Protein AF-A0A7W6ESU2-F1 (afdb_monomer_lite)

Structure (mmCIF, N/CA/C/O backbone):
data_AF-A0A7W6ESU2-F1
#
_entry.id   AF-A0A7W6ESU2-F1
#
loop_
_atom_site.group_PDB
_atom_site.id
_atom_site.type_symbol
_atom_site.label_atom_id
_atom_site.label_alt_id
_atom_site.label_comp_id
_atom_site.label_asym_id
_atom_site.label_entity_id
_atom_site.label_seq_id
_atom_site.pdbx_PDB_ins_code
_atom_site.Cartn_x
_atom_site.Cartn_y
_atom_site.Cartn_z
_atom_site.occupancy
_atom_site.B_iso_or_equiv
_atom_site.auth_seq_id
_atom_site.auth_comp_id
_atom_site.auth_asym_id
_atom_site.auth_atom_id
_atom_site.pdbx_PDB_model_num
ATOM 1 N N . MET A 1 1 ? 25.128 -16.436 -16.021 1.00 44.59 1 MET A N 1
ATOM 2 C CA . MET A 1 1 ? 25.090 -15.682 -14.743 1.00 44.59 1 MET A CA 1
ATOM 3 C C . MET A 1 1 ? 24.464 -14.317 -14.998 1.00 44.59 1 MET A C 1
ATOM 5 O O . MET A 1 1 ? 25.113 -13.465 -15.589 1.00 44.59 1 MET A O 1
ATOM 9 N N . ASN A 1 2 ? 23.212 -14.117 -14.582 1.00 53.03 2 ASN A N 1
ATOM 10 C CA . ASN A 1 2 ? 22.453 -12.879 -14.806 1.00 53.03 2 ASN A CA 1
ATOM 11 C C . ASN A 1 2 ? 22.741 -11.875 -13.682 1.00 53.03 2 ASN A C 1
ATOM 13 O O . ASN A 1 2 ? 21.964 -11.742 -12.742 1.00 53.03 2 ASN A O 1
ATOM 17 N N . LYS A 1 3 ? 23.905 -11.221 -13.729 1.00 58.47 3 LYS A N 1
ATOM 18 C CA . LYS A 1 3 ? 24.282 -10.199 -12.742 1.00 58.47 3 LYS A CA 1
ATOM 19 C C . LYS A 1 3 ? 23.909 -8.814 -13.282 1.00 58.47 3 LYS A C 1
ATOM 21 O O . LYS A 1 3 ? 24.360 -8.435 -14.363 1.00 58.47 3 LYS A O 1
ATOM 26 N N .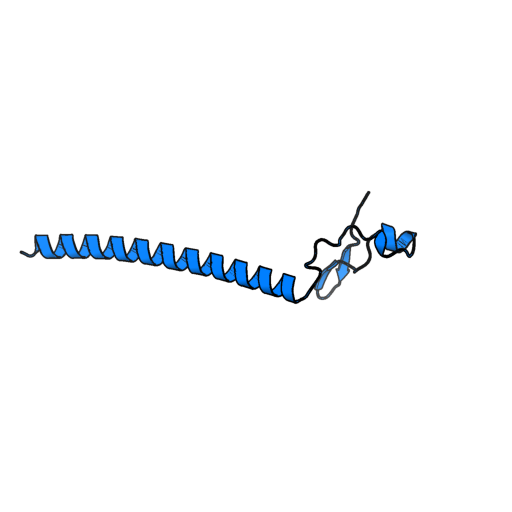 CYS A 1 4 ? 23.090 -8.064 -12.547 1.00 67.19 4 CYS A N 1
ATOM 27 C CA . CYS A 1 4 ? 22.856 -6.648 -12.838 1.00 67.19 4 CYS A CA 1
ATOM 28 C C . CYS A 1 4 ? 24.110 -5.844 -12.464 1.00 67.19 4 CYS A C 1
ATOM 30 O O . CYS A 1 4 ? 24.777 -6.162 -11.474 1.00 67.19 4 CYS A O 1
ATOM 32 N N . HIS A 1 5 ? 24.472 -4.856 -13.284 1.00 70.00 5 HIS A N 1
ATOM 33 C CA . HIS A 1 5 ? 25.652 -4.040 -13.032 1.00 70.00 5 HIS A CA 1
ATOM 34 C C . HIS A 1 5 ? 25.297 -2.928 -12.046 1.00 70.00 5 HIS A C 1
ATOM 36 O O . HIS A 1 5 ? 24.461 -2.068 -12.322 1.00 70.00 5 HIS A O 1
ATOM 42 N N . TYR A 1 6 ? 25.931 -2.973 -10.881 1.00 72.62 6 TYR A N 1
ATOM 43 C CA . TYR A 1 6 ? 25.843 -1.920 -9.884 1.00 72.62 6 TYR A CA 1
ATOM 44 C C . TYR A 1 6 ? 27.193 -1.226 -9.808 1.00 72.62 6 TYR A C 1
ATOM 46 O O . TYR A 1 6 ? 28.225 -1.899 -9.767 1.00 72.62 6 TYR A O 1
ATOM 54 N N . THR A 1 7 ? 27.163 0.098 -9.750 1.00 76.19 7 THR A N 1
ATOM 55 C CA . THR A 1 7 ? 28.327 0.923 -9.429 1.00 76.19 7 THR A CA 1
ATOM 56 C C . THR A 1 7 ? 28.077 1.662 -8.119 1.00 76.19 7 THR A C 1
ATOM 58 O O . THR A 1 7 ? 26.930 1.797 -7.695 1.00 76.19 7 THR A O 1
ATOM 61 N N . ASN A 1 8 ? 29.133 2.144 -7.473 1.00 77.94 8 ASN A N 1
ATOM 62 C CA . ASN A 1 8 ? 29.002 3.047 -6.335 1.00 77.94 8 ASN A CA 1
ATOM 63 C C . ASN A 1 8 ? 29.230 4.478 -6.819 1.00 77.94 8 ASN A C 1
ATOM 65 O O . ASN A 1 8 ? 30.324 4.814 -7.268 1.00 77.94 8 ASN A O 1
ATOM 69 N N . ASP A 1 9 ? 28.191 5.302 -6.725 1.00 81.31 9 ASP A N 1
ATOM 70 C CA . ASP A 1 9 ? 28.258 6.736 -6.962 1.00 81.31 9 ASP A CA 1
ATOM 71 C C . ASP A 1 9 ? 28.544 7.469 -5.635 1.00 81.31 9 ASP A C 1
ATOM 73 O O . ASP A 1 9 ? 27.879 7.187 -4.632 1.00 81.31 9 ASP A O 1
ATOM 77 N N . PRO A 1 10 ? 29.494 8.420 -5.594 1.00 72.56 10 PRO A N 1
ATOM 78 C CA . PRO A 1 10 ? 29.849 9.136 -4.367 1.00 72.56 10 PRO A CA 1
ATOM 79 C C . PRO A 1 10 ? 28.700 9.930 -3.728 1.00 72.56 10 PRO A C 1
ATOM 81 O O . PRO A 1 10 ? 28.732 10.185 -2.527 1.00 72.56 10 PRO A O 1
ATOM 84 N N . LYS A 1 11 ? 27.695 10.337 -4.512 1.00 76.88 11 LYS A N 1
ATOM 85 C CA . LYS A 1 11 ? 26.557 11.149 -4.064 1.00 76.88 11 LYS A CA 1
ATOM 86 C C . LYS A 1 11 ? 25.317 10.304 -3.770 1.00 76.88 11 LYS A C 1
ATOM 88 O O . LYS A 1 11 ? 24.562 10.641 -2.863 1.00 76.88 11 LYS A O 1
ATOM 93 N N . TYR A 1 12 ? 25.101 9.228 -4.527 1.00 65.88 12 TYR A N 1
ATOM 94 C CA . TYR A 1 12 ? 23.870 8.428 -4.471 1.00 65.88 12 TYR A CA 1
ATOM 95 C C . TYR A 1 12 ? 24.054 7.003 -3.916 1.00 65.88 12 TYR A C 1
ATOM 97 O O . TYR A 1 12 ? 23.075 6.272 -3.771 1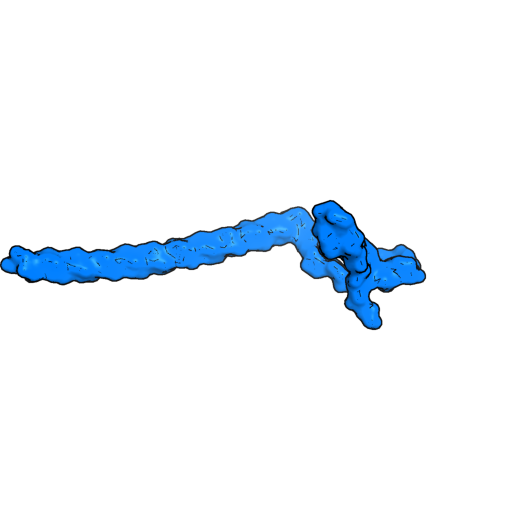.00 65.88 12 TYR A O 1
ATOM 105 N N . GLY A 1 13 ? 25.278 6.593 -3.571 1.00 80.12 13 GLY A N 1
ATOM 106 C CA . GLY A 1 13 ? 25.565 5.261 -3.035 1.00 80.12 13 GLY A CA 1
ATOM 107 C C . GLY A 1 13 ? 25.551 4.176 -4.115 1.00 80.12 13 GLY A C 1
ATOM 108 O O . GLY A 1 13 ? 25.980 4.406 -5.241 1.00 80.12 13 GLY A O 1
ATOM 109 N N . LYS A 1 14 ? 25.093 2.961 -3.791 1.00 74.69 14 LYS A N 1
ATOM 110 C CA . LYS A 1 14 ? 25.037 1.850 -4.757 1.00 74.69 14 LYS A CA 1
ATOM 111 C C . LYS A 1 14 ? 23.935 2.100 -5.791 1.00 74.69 14 LYS A C 1
ATOM 113 O O . LYS A 1 14 ? 22.757 1.913 -5.495 1.00 74.69 14 LYS A O 1
ATOM 118 N N . VAL A 1 15 ? 24.316 2.459 -7.013 1.00 63.03 15 VAL A N 1
ATOM 119 C CA . VAL A 1 15 ? 23.397 2.784 -8.111 1.00 63.03 15 VAL A CA 1
ATOM 120 C C . VAL A 1 15 ? 23.363 1.653 -9.134 1.00 63.03 15 VAL A C 1
ATOM 122 O O . VAL A 1 15 ? 24.392 1.087 -9.510 1.00 63.03 15 VAL A O 1
ATOM 125 N N . LEU A 1 16 ? 22.160 1.312 -9.593 1.00 65.62 16 LEU A N 1
ATOM 126 C CA . LEU A 1 16 ? 21.959 0.402 -10.718 1.00 65.62 16 LEU A CA 1
ATOM 127 C C . LEU A 1 16 ? 22.259 1.152 -12.020 1.00 65.62 16 LEU A C 1
ATOM 129 O O . LEU A 1 16 ? 21.574 2.123 -12.339 1.00 65.62 16 LEU A O 1
ATOM 133 N N . ILE A 1 17 ? 23.241 0.688 -12.792 1.00 66.81 17 ILE A N 1
ATOM 134 C CA . ILE A 1 17 ? 23.451 1.213 -14.144 1.00 66.81 17 ILE A CA 1
ATOM 135 C C . ILE A 1 17 ? 22.444 0.522 -15.080 1.00 66.81 17 ILE A C 1
ATOM 137 O O . ILE A 1 17 ? 22.339 -0.705 -15.023 1.00 66.81 17 ILE A O 1
ATOM 141 N N . PRO A 1 18 ? 21.728 1.252 -15.963 1.00 54.88 18 PRO A N 1
ATOM 142 C CA . PRO A 1 18 ? 20.688 0.708 -16.855 1.00 54.88 18 PRO A CA 1
ATOM 143 C C . PRO A 1 18 ? 21.101 -0.371 -17.880 1.00 54.88 18 PRO A C 1
ATOM 145 O O . PRO A 1 18 ? 20.360 -0.628 -18.825 1.00 54.88 18 PRO A O 1
ATOM 148 N N . HIS A 1 19 ? 22.243 -1.035 -17.717 1.00 57.78 19 HIS A N 1
ATOM 149 C CA . HIS A 1 19 ? 22.739 -2.075 -18.611 1.00 57.78 19 HIS A CA 1
ATOM 150 C C . HIS A 1 19 ? 23.190 -3.282 -17.779 1.00 57.78 19 HIS A C 1
ATOM 152 O O . HIS A 1 19 ? 24.017 -3.163 -16.877 1.00 57.78 19 HIS A O 1
ATOM 158 N N . CYS A 1 20 ? 22.632 -4.466 -18.049 1.00 71.81 20 CYS A N 1
ATOM 159 C CA . CYS A 1 20 ? 23.137 -5.701 -17.448 1.00 71.81 20 CYS A CA 1
ATOM 160 C C . CYS A 1 20 ? 24.424 -6.146 -18.163 1.00 71.81 20 CYS A C 1
ATOM 162 O O . CYS A 1 20 ? 24.666 -5.763 -19.309 1.00 71.81 20 CYS A O 1
ATOM 164 N N . TRP A 1 21 ? 25.217 -7.017 -17.532 1.00 72.62 21 TRP A N 1
ATOM 165 C CA . TRP A 1 21 ? 26.433 -7.564 -18.153 1.00 72.62 21 TRP A CA 1
ATOM 166 C C . TRP A 1 21 ? 26.180 -8.199 -19.527 1.00 72.62 21 TRP A C 1
ATOM 168 O O . TRP A 1 21 ? 27.001 -8.060 -20.427 1.00 72.62 21 TRP A O 1
ATOM 178 N N . GLY A 1 22 ? 25.022 -8.841 -19.712 1.00 71.50 22 GLY A N 1
ATOM 179 C CA . GLY A 1 22 ? 24.626 -9.412 -20.998 1.00 71.50 22 GLY A CA 1
ATOM 180 C C . GLY A 1 22 ? 24.546 -8.370 -22.115 1.00 71.50 22 GLY A C 1
ATOM 181 O O . GLY A 1 22 ? 25.034 -8.632 -23.209 1.00 71.50 22 GLY A O 1
ATOM 182 N N . VAL A 1 23 ? 24.008 -7.179 -21.838 1.00 72.00 23 VAL A N 1
ATOM 183 C CA . VAL A 1 23 ? 23.934 -6.070 -22.803 1.00 72.00 23 VAL A CA 1
ATOM 184 C C . VAL A 1 23 ? 25.306 -5.436 -23.018 1.00 72.00 23 VAL A C 1
ATOM 186 O O . VAL A 1 23 ? 25.676 -5.192 -24.157 1.00 72.00 23 VAL A O 1
ATOM 189 N N . VAL A 1 24 ? 26.086 -5.219 -21.953 1.00 71.38 24 VAL A N 1
ATOM 190 C CA . VAL A 1 24 ? 27.438 -4.629 -22.057 1.00 71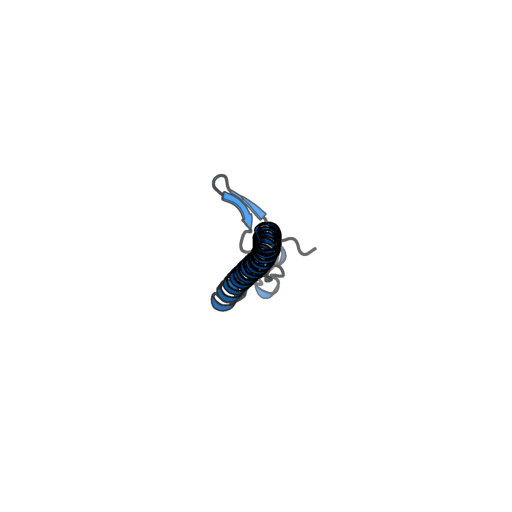.38 24 VAL A CA 1
ATOM 191 C C . VAL A 1 24 ? 28.346 -5.468 -22.960 1.00 71.38 24 VAL A C 1
ATOM 193 O O . VAL A 1 24 ? 29.114 -4.921 -23.741 1.00 71.38 24 VAL A O 1
ATOM 196 N N . ILE A 1 25 ? 28.236 -6.796 -22.878 1.00 72.88 25 ILE A N 1
ATOM 197 C CA . ILE A 1 25 ? 29.061 -7.719 -23.666 1.00 72.88 25 ILE A CA 1
ATOM 198 C C . ILE A 1 25 ? 28.554 -7.863 -25.110 1.00 72.88 25 ILE A C 1
ATOM 200 O O . ILE A 1 25 ? 29.352 -8.088 -26.012 1.00 72.88 25 ILE A O 1
ATOM 204 N N . SER A 1 26 ? 27.240 -7.776 -25.344 1.00 76.88 26 SER A N 1
ATOM 205 C CA . SER A 1 26 ? 26.639 -8.124 -26.645 1.00 76.88 26 SER A CA 1
ATOM 206 C C . SER A 1 26 ? 26.099 -6.951 -27.464 1.00 76.88 26 SER A C 1
ATOM 208 O O . SER A 1 26 ? 25.806 -7.136 -28.639 1.00 76.88 26 SER A O 1
ATOM 210 N N . GLY A 1 27 ? 25.891 -5.781 -26.858 1.00 70.94 27 GLY A N 1
ATOM 211 C CA . GLY A 1 27 ? 25.157 -4.658 -27.454 1.00 70.94 27 GLY A CA 1
ATOM 212 C C . GLY A 1 27 ? 23.645 -4.888 -27.613 1.00 70.94 27 GLY A C 1
ATOM 213 O O . GLY A 1 27 ? 22.9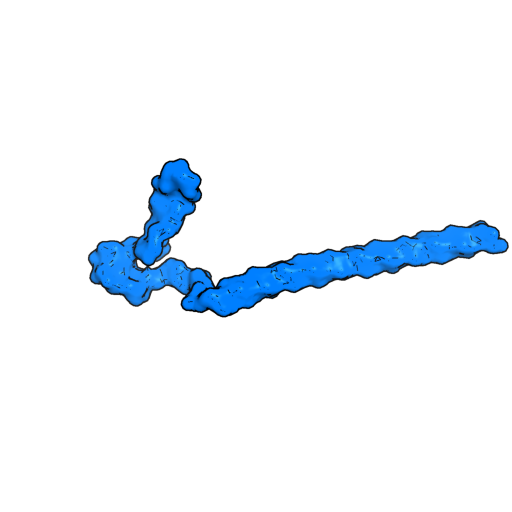29 -3.980 -28.025 1.00 70.94 27 GLY A O 1
ATOM 214 N N . ASP A 1 28 ? 23.129 -6.073 -27.271 1.00 71.69 28 ASP A N 1
ATOM 215 C CA . ASP A 1 28 ? 21.732 -6.454 -27.480 1.00 71.69 28 ASP A CA 1
ATOM 216 C C . ASP A 1 28 ? 20.877 -6.212 -26.224 1.00 71.69 28 ASP A C 1
ATOM 218 O O . ASP A 1 28 ? 20.924 -6.964 -25.247 1.00 71.69 28 ASP A O 1
ATOM 222 N N . MET A 1 29 ? 20.037 -5.174 -26.277 1.00 67.69 29 MET A N 1
ATOM 223 C CA . MET A 1 29 ? 19.129 -4.765 -25.195 1.00 67.69 29 MET A CA 1
ATOM 224 C C . MET A 1 29 ? 18.087 -5.823 -24.808 1.00 67.69 29 MET A C 1
ATOM 226 O O . MET A 1 29 ? 17.548 -5.767 -23.697 1.00 67.69 29 MET A O 1
ATOM 230 N N . THR A 1 30 ? 17.787 -6.792 -25.680 1.00 69.50 30 THR A N 1
ATOM 231 C CA . THR A 1 30 ? 16.842 -7.877 -25.367 1.00 69.50 30 THR A CA 1
ATOM 232 C C . THR A 1 30 ? 17.406 -8.856 -24.338 1.00 69.50 30 THR A C 1
ATOM 234 O O . THR A 1 30 ? 16.648 -9.498 -23.612 1.00 69.50 30 THR A O 1
ATOM 237 N N . ARG A 1 31 ? 18.735 -8.884 -24.178 1.00 69.06 31 ARG A N 1
ATOM 238 C CA . ARG A 1 31 ? 19.442 -9.692 -23.175 1.00 69.06 31 ARG A CA 1
ATOM 239 C C . ARG A 1 31 ? 19.446 -9.056 -21.784 1.00 69.06 31 ARG A C 1
ATOM 241 O O . ARG A 1 31 ? 20.044 -9.602 -20.853 1.00 69.06 31 ARG A O 1
ATOM 248 N N . CYS A 1 32 ? 18.773 -7.915 -21.609 1.00 70.69 32 CYS A N 1
ATOM 249 C CA . CYS A 1 32 ? 18.582 -7.305 -20.300 1.00 70.69 32 CYS A CA 1
ATOM 250 C C . CYS A 1 32 ? 17.536 -8.057 -19.473 1.00 70.69 32 CYS A C 1
ATOM 252 O O . CYS A 1 32 ? 16.336 -7.807 -19.575 1.00 70.69 32 CYS A O 1
ATOM 254 N N . THR A 1 33 ? 18.004 -8.946 -18.599 1.00 61.75 33 THR A N 1
ATOM 255 C CA . THR A 1 33 ? 17.156 -9.716 -17.675 1.00 61.75 33 THR A CA 1
ATOM 256 C C . THR A 1 33 ? 16.839 -8.975 -16.372 1.00 61.75 33 THR A C 1
ATOM 258 O O . THR A 1 33 ? 16.180 -9.537 -15.512 1.00 61.75 33 THR A O 1
ATOM 261 N N . CYS A 1 34 ? 17.298 -7.730 -16.194 1.00 64.25 34 CYS A N 1
ATOM 262 C CA . CYS A 1 34 ? 17.017 -6.910 -15.001 1.00 64.25 34 CYS A CA 1
ATOM 263 C C . CYS A 1 34 ? 15.687 -6.124 -15.120 1.00 64.25 34 CYS A C 1
ATOM 265 O O . CYS A 1 34 ? 15.446 -5.188 -14.360 1.00 64.25 34 CYS A O 1
ATOM 267 N N . ARG A 1 35 ? 14.837 -6.463 -16.102 1.00 56.94 35 ARG A N 1
ATOM 268 C CA . ARG A 1 35 ? 13.593 -5.759 -16.479 1.00 56.94 35 ARG A CA 1
ATOM 269 C C . ARG A 1 35 ? 12.377 -6.119 -15.602 1.00 56.94 35 ARG A C 1
ATOM 271 O O . ARG A 1 35 ? 11.275 -6.257 -16.125 1.00 56.94 35 ARG A O 1
ATOM 278 N N . ASP A 1 36 ? 12.561 -6.204 -14.288 1.00 57.19 36 ASP A N 1
ATOM 279 C CA . ASP A 1 36 ? 11.441 -6.329 -13.334 1.00 57.19 36 ASP A CA 1
ATOM 280 C C . ASP A 1 36 ? 10.968 -4.968 -12.793 1.00 57.19 36 ASP A C 1
ATOM 282 O O . ASP A 1 36 ? 10.120 -4.889 -11.904 1.00 57.19 36 ASP A O 1
ATOM 286 N N . TYR A 1 37 ? 11.484 -3.865 -13.344 1.00 55.09 37 TYR A N 1
ATOM 287 C CA . TYR A 1 37 ? 10.885 -2.550 -13.137 1.00 55.09 37 TYR A CA 1
ATOM 288 C C . TYR A 1 37 ? 9.530 -2.472 -13.856 1.00 55.09 37 TYR A C 1
ATOM 290 O O . TYR A 1 37 ? 9.413 -3.000 -14.968 1.00 55.09 37 TYR A O 1
ATOM 298 N N . PRO A 1 38 ? 8.513 -1.804 -13.270 1.00 55.53 38 PRO A N 1
ATOM 299 C CA . PRO A 1 38 ? 7.271 -1.515 -13.977 1.00 55.53 38 PRO A CA 1
ATOM 300 C C . PRO A 1 38 ? 7.613 -0.893 -15.332 1.00 55.53 38 PRO A C 1
ATOM 302 O O . PRO A 1 38 ? 8.279 0.138 -15.413 1.00 55.53 38 PRO A O 1
ATOM 305 N N . LYS A 1 39 ? 7.205 -1.572 -16.407 1.00 59.91 39 LYS A N 1
ATOM 306 C CA . LYS A 1 39 ? 7.563 -1.237 -17.791 1.00 59.91 39 LYS A CA 1
ATOM 307 C C . LYS A 1 39 ? 6.951 0.094 -18.236 1.00 59.91 39 LYS A C 1
ATOM 309 O O . LYS A 1 39 ? 7.334 0.612 -19.279 1.00 59.91 39 LYS A O 1
ATOM 314 N N . THR A 1 40 ? 6.005 0.637 -17.467 1.00 67.75 40 THR A N 1
ATOM 315 C CA . THR A 1 40 ? 5.342 1.918 -17.725 1.00 67.75 40 THR A CA 1
ATOM 316 C C . THR A 1 40 ? 5.182 2.738 -16.444 1.00 67.75 40 THR A C 1
ATOM 318 O O . THR A 1 40 ? 5.040 2.185 -15.351 1.00 67.75 40 THR A O 1
ATOM 321 N N . VAL A 1 41 ? 5.134 4.067 -16.591 1.00 64.38 41 VAL A N 1
ATOM 322 C CA . VAL A 1 41 ? 4.813 5.012 -15.502 1.00 64.38 41 VAL A CA 1
ATOM 323 C C . VAL A 1 41 ? 3.491 4.631 -14.828 1.00 64.38 41 VAL A C 1
ATOM 325 O O . VAL A 1 41 ? 3.435 4.518 -13.610 1.00 64.38 41 VAL A O 1
ATOM 328 N N . ALA A 1 42 ? 2.479 4.263 -15.617 1.00 69.94 42 ALA A N 1
ATOM 329 C CA . ALA A 1 42 ? 1.192 3.801 -15.102 1.00 69.94 42 ALA A CA 1
ATOM 330 C C . ALA A 1 42 ? 1.299 2.544 -14.212 1.00 69.94 42 ALA A C 1
ATOM 332 O O . ALA A 1 42 ? 0.563 2.408 -13.238 1.00 69.94 42 ALA A O 1
ATOM 333 N N . GLN A 1 43 ? 2.210 1.608 -14.513 1.00 66.06 43 GLN A N 1
ATOM 334 C CA . GLN A 1 43 ? 2.441 0.435 -13.659 1.00 66.06 43 GLN A CA 1
ATOM 335 C C . GLN A 1 43 ? 3.146 0.808 -12.349 1.00 66.06 43 GLN A C 1
ATOM 337 O O . GLN A 1 43 ? 2.844 0.220 -11.310 1.00 66.06 43 GLN A O 1
ATOM 342 N N . PHE A 1 44 ? 4.061 1.780 -12.390 1.00 71.38 44 PHE A N 1
ATOM 343 C CA . PHE A 1 44 ? 4.732 2.302 -11.200 1.00 71.38 44 PHE A CA 1
ATOM 344 C C . PHE A 1 44 ? 3.744 3.027 -10.278 1.00 71.38 44 PHE A C 1
ATOM 346 O O . PHE A 1 44 ? 3.640 2.686 -9.100 1.00 71.38 44 PHE A O 1
ATOM 353 N N . GLU A 1 45 ? 2.964 3.957 -10.830 1.00 75.75 45 GLU A N 1
ATOM 354 C CA . GLU A 1 45 ? 1.945 4.717 -10.101 1.00 75.75 45 GLU A CA 1
ATOM 355 C C . GLU A 1 45 ? 0.881 3.796 -9.506 1.00 75.75 45 GLU A C 1
ATOM 357 O O . GLU A 1 45 ? 0.548 3.915 -8.331 1.00 75.75 45 GLU A O 1
ATOM 362 N N . ARG A 1 46 ? 0.412 2.801 -10.270 1.00 79.69 46 ARG A N 1
ATOM 363 C CA . ARG A 1 46 ? -0.547 1.804 -9.778 1.00 79.69 46 ARG A CA 1
ATOM 364 C C . ARG A 1 46 ? 0.008 0.977 -8.618 1.00 79.69 46 ARG A C 1
ATOM 366 O O . ARG A 1 46 ? -0.739 0.662 -7.696 1.00 79.69 46 ARG A O 1
ATOM 373 N N . LYS A 1 47 ? 1.296 0.614 -8.640 1.00 81.44 47 LYS A N 1
ATOM 374 C CA . LYS A 1 47 ? 1.928 -0.103 -7.521 1.00 81.44 47 LYS A CA 1
ATOM 375 C C . LYS A 1 47 ? 1.971 0.772 -6.265 1.00 81.44 47 LYS A C 1
ATOM 377 O O . LYS A 1 47 ? 1.517 0.325 -5.218 1.00 81.44 47 LYS A O 1
ATOM 382 N N . GLN A 1 48 ? 2.456 2.007 -6.389 1.00 81.75 48 GLN A N 1
ATOM 383 C CA . GLN A 1 48 ? 2.514 2.963 -5.277 1.00 81.75 48 GLN A CA 1
ATOM 384 C C . GLN A 1 48 ? 1.124 3.259 -4.700 1.00 81.75 48 GLN A C 1
ATOM 386 O O . GLN A 1 48 ? 0.933 3.247 -3.488 1.00 81.75 48 GLN A O 1
ATOM 391 N N . PHE A 1 49 ? 0.130 3.454 -5.567 1.00 80.06 49 PHE A N 1
ATOM 392 C CA . PHE A 1 49 ? -1.252 3.677 -5.159 1.00 80.06 49 PHE A CA 1
ATOM 393 C C . PHE A 1 49 ? -1.826 2.484 -4.384 1.00 80.06 49 PHE A C 1
ATOM 395 O O . PHE A 1 49 ? -2.416 2.666 -3.323 1.00 80.06 49 PHE A O 1
ATOM 402 N N . ASN A 1 50 ? -1.601 1.257 -4.861 1.00 87.56 50 ASN A N 1
ATOM 403 C CA . ASN A 1 50 ? -2.064 0.052 -4.172 1.00 87.56 50 ASN A CA 1
ATOM 404 C C . ASN A 1 50 ? -1.389 -0.145 -2.805 1.00 87.56 50 ASN A C 1
ATOM 406 O O . ASN A 1 50 ? -2.049 -0.566 -1.859 1.00 87.56 50 ASN A O 1
ATOM 410 N N . GLU A 1 51 ? -0.095 0.165 -2.685 1.00 91.06 51 GLU A N 1
ATOM 411 C CA . GLU A 1 51 ? 0.625 0.118 -1.404 1.00 91.06 51 GLU A CA 1
ATOM 412 C C . GLU A 1 51 ? 0.045 1.128 -0.400 1.00 91.06 51 GLU A C 1
ATOM 414 O O . GLU A 1 51 ? -0.180 0.790 0.764 1.00 91.06 51 GLU A O 1
ATOM 419 N N . LEU A 1 52 ? -0.270 2.346 -0.858 1.00 92.19 52 LEU A N 1
ATOM 420 C CA . LEU A 1 52 ? -0.923 3.365 -0.034 1.00 92.19 52 LEU A CA 1
ATOM 421 C C . LEU A 1 52 ? -2.335 2.951 0.394 1.00 92.19 52 LEU A C 1
ATOM 423 O O . LEU A 1 52 ? -2.685 3.139 1.558 1.00 92.19 52 LEU A O 1
ATOM 427 N N . LEU A 1 53 ? -3.124 2.360 -0.509 1.00 91.00 53 LEU A N 1
ATOM 428 C CA . LEU A 1 53 ? -4.449 1.831 -0.174 1.00 91.00 53 LEU A CA 1
ATOM 429 C C . LEU A 1 53 ? -4.363 0.749 0.905 1.00 91.00 53 LEU A C 1
ATOM 431 O O . LEU A 1 53 ? -5.051 0.848 1.913 1.00 91.00 53 LEU A O 1
ATOM 435 N N . GLN A 1 54 ? -3.455 -0.220 0.762 1.00 93.69 54 GLN A N 1
ATOM 436 C CA . GLN A 1 54 ? -3.270 -1.271 1.769 1.00 93.69 54 GLN A CA 1
ATOM 437 C C . GLN A 1 54 ? -2.860 -0.711 3.136 1.00 93.69 54 GLN A C 1
ATOM 439 O O . GLN A 1 54 ? -3.320 -1.194 4.173 1.00 93.69 54 GLN A O 1
ATOM 444 N N . ALA A 1 55 ? -2.000 0.311 3.158 1.00 94.50 55 ALA A N 1
ATOM 445 C CA . ALA A 1 55 ? -1.624 0.983 4.396 1.00 94.50 55 ALA A CA 1
ATOM 446 C C . ALA A 1 55 ? -2.827 1.686 5.046 1.00 94.50 55 ALA A C 1
ATOM 448 O O . ALA A 1 55 ? -3.003 1.592 6.263 1.00 94.50 55 ALA A O 1
ATOM 449 N N . LYS A 1 56 ? -3.668 2.346 4.240 1.00 94.12 56 LYS A N 1
ATOM 450 C CA . LYS A 1 56 ? -4.879 3.033 4.704 1.00 94.12 56 LYS A CA 1
ATOM 451 C C . LYS A 1 56 ? -5.944 2.062 5.206 1.00 94.12 56 LYS A C 1
ATOM 453 O O . LYS A 1 56 ? -6.470 2.277 6.293 1.00 94.12 56 LYS A O 1
ATOM 458 N N . ASP A 1 57 ? -6.189 0.966 4.499 1.00 94.62 57 ASP A N 1
ATOM 459 C CA . ASP A 1 57 ? -7.138 -0.069 4.924 1.00 94.62 57 ASP A CA 1
ATOM 460 C C . ASP A 1 57 ? -6.730 -0.676 6.272 1.00 94.62 57 ASP A C 1
ATOM 462 O O . ASP A 1 57 ? -7.555 -0.862 7.165 1.00 94.62 57 ASP A O 1
ATOM 466 N N . LYS A 1 58 ? -5.426 -0.910 6.469 1.00 96.69 58 LYS A N 1
ATOM 467 C CA . LYS A 1 58 ? -4.895 -1.394 7.748 1.00 96.69 58 LYS A CA 1
ATOM 468 C C . LYS A 1 58 ? -5.081 -0.379 8.881 1.00 96.69 58 LYS A C 1
ATOM 470 O O . LYS A 1 58 ? -5.315 -0.770 10.023 1.00 96.69 58 LYS A O 1
ATOM 475 N N . GLU A 1 59 ? -4.940 0.912 8.591 1.00 96.81 59 GLU A N 1
ATOM 476 C CA . GLU A 1 59 ? -5.167 1.990 9.559 1.00 96.81 59 GLU A CA 1
ATOM 477 C C . GLU A 1 59 ? -6.645 2.062 9.969 1.00 96.81 59 GLU A C 1
ATOM 479 O O . GLU A 1 59 ? -6.942 2.100 11.164 1.00 96.81 59 GLU A O 1
ATOM 484 N N . ILE A 1 60 ? -7.563 1.979 9.002 1.00 96.62 60 ILE A N 1
ATOM 485 C CA . ILE A 1 60 ? -9.014 1.947 9.238 1.00 96.62 60 ILE A CA 1
ATOM 486 C C . ILE A 1 60 ? -9.394 0.757 10.126 1.00 96.62 60 ILE A C 1
ATOM 488 O O . ILE A 1 60 ? -10.037 0.946 11.156 1.00 96.62 60 ILE A O 1
ATOM 492 N N . ASP A 1 61 ? -8.927 -0.448 9.795 1.00 97.31 61 ASP A N 1
ATOM 493 C CA . ASP A 1 61 ? -9.249 -1.670 10.547 1.00 97.31 61 ASP A CA 1
ATOM 494 C C . ASP A 1 61 ? -8.748 -1.604 12.008 1.00 97.31 61 ASP A C 1
ATOM 496 O O . ASP A 1 61 ? -9.384 -2.100 12.944 1.00 97.31 61 ASP A O 1
ATOM 500 N N . ASN A 1 62 ? -7.616 -0.933 12.247 1.00 97.25 62 ASN A N 1
ATOM 501 C CA . ASN A 1 62 ? -7.122 -0.679 13.603 1.00 97.25 62 ASN A CA 1
ATOM 502 C C . ASN A 1 62 ? -8.001 0.324 14.362 1.00 97.25 62 ASN A C 1
ATOM 504 O O . ASN A 1 62 ? -8.345 0.074 15.522 1.00 97.25 62 ASN A O 1
ATOM 508 N N . LEU A 1 63 ? -8.387 1.427 13.712 1.00 97.88 63 LEU A N 1
ATOM 509 C CA . LEU A 1 63 ? -9.260 2.443 14.302 1.00 97.88 63 LEU A CA 1
ATOM 510 C C . LEU A 1 63 ? -10.635 1.866 14.648 1.00 97.88 63 LEU A C 1
ATOM 512 O O . LEU A 1 63 ? -11.159 2.135 15.729 1.00 97.88 63 LEU A O 1
ATOM 516 N N . GLU A 1 64 ? -11.207 1.021 13.791 1.00 97.44 64 GLU A N 1
ATOM 517 C CA . GLU A 1 64 ? -12.482 0.351 14.057 1.00 97.44 64 GLU A CA 1
ATOM 518 C C . GLU A 1 64 ? -12.403 -0.556 15.291 1.00 97.44 64 GLU A C 1
ATOM 520 O O . GLU A 1 64 ? -13.267 -0.494 16.175 1.00 97.44 64 GLU A O 1
ATOM 525 N N . LYS A 1 65 ? -11.334 -1.352 15.416 1.00 97.69 65 LYS A N 1
ATOM 526 C CA . LYS A 1 65 ? -11.105 -2.205 16.597 1.00 97.69 65 LYS A CA 1
ATOM 527 C C . LYS A 1 65 ? -10.970 -1.388 17.876 1.00 97.69 65 LYS A C 1
ATOM 529 O O . LYS A 1 65 ? -11.531 -1.768 18.911 1.00 97.69 65 LYS A O 1
ATOM 534 N N . GLU A 1 66 ? -10.247 -0.274 17.821 1.00 97.50 66 GLU A N 1
ATOM 535 C CA . GLU A 1 66 ? -10.095 0.626 18.961 1.00 97.50 66 GLU A CA 1
ATOM 536 C C . GLU A 1 66 ? -11.436 1.250 19.354 1.00 97.50 66 GLU A C 1
ATOM 538 O O . GLU A 1 66 ? -11.822 1.215 20.525 1.00 97.50 66 GLU A O 1
ATOM 543 N N . ASN A 1 67 ? -12.209 1.710 18.374 1.00 97.69 67 ASN A N 1
ATOM 544 C CA . ASN A 1 67 ? -13.520 2.306 18.593 1.00 97.69 67 ASN A CA 1
ATOM 545 C C . ASN A 1 67 ? -14.496 1.299 19.232 1.00 97.69 67 ASN A C 1
ATOM 547 O O . ASN A 1 67 ? -15.173 1.602 20.219 1.00 97.69 67 ASN A O 1
ATOM 551 N N . VAL A 1 68 ? -14.513 0.045 18.764 1.00 97.81 68 VAL A N 1
ATOM 552 C CA . VAL A 1 68 ? -15.292 -1.038 19.393 1.00 97.81 68 VAL A CA 1
ATOM 553 C C . VAL A 1 68 ? -14.851 -1.277 20.840 1.00 97.81 68 VAL A C 1
ATOM 555 O O . VAL A 1 68 ? -15.695 -1.438 21.731 1.00 97.81 68 VAL A O 1
ATOM 558 N N . ARG A 1 69 ? -13.540 -1.296 21.110 1.00 97.62 69 ARG A N 1
ATOM 559 C CA . ARG A 1 69 ? -13.001 -1.473 22.466 1.00 97.62 69 ARG A CA 1
ATOM 560 C C . ARG A 1 69 ? -13.426 -0.333 23.391 1.00 97.62 69 ARG A C 1
ATOM 562 O O . ARG A 1 69 ? -13.910 -0.609 24.491 1.00 97.62 69 ARG A O 1
ATOM 569 N N . LEU A 1 70 ? -13.286 0.915 22.953 1.00 97.44 70 LEU A N 1
ATOM 570 C CA . LEU A 1 70 ? -13.676 2.100 23.718 1.00 97.44 70 LEU A CA 1
ATOM 571 C C . LEU A 1 70 ? -15.177 2.092 24.017 1.00 97.44 70 LEU A C 1
ATOM 573 O O . LEU A 1 70 ? -15.573 2.238 25.173 1.00 97.44 70 LEU A O 1
ATOM 577 N N . ASN A 1 71 ? -16.014 1.784 23.024 1.00 97.31 71 ASN A N 1
ATOM 578 C CA . ASN A 1 71 ? -17.461 1.669 23.211 1.00 97.31 71 ASN A CA 1
ATOM 579 C C . ASN A 1 71 ? -17.846 0.600 24.245 1.00 97.31 71 ASN A C 1
ATOM 581 O O . ASN A 1 71 ? -18.758 0.805 25.050 1.00 97.31 71 ASN A O 1
ATOM 585 N N . ARG A 1 72 ? -17.140 -0.539 24.281 1.00 97.00 72 ARG A N 1
ATOM 586 C CA . AR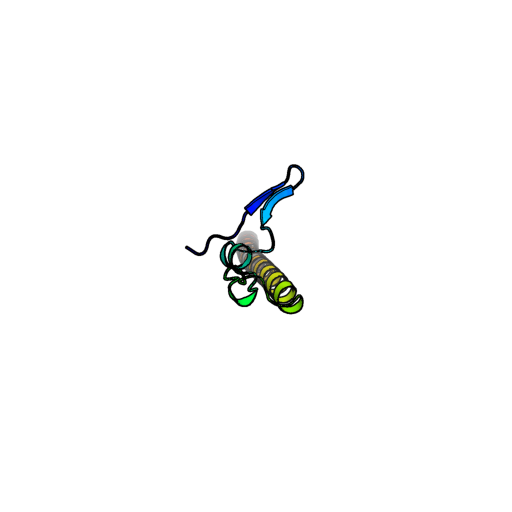G A 1 72 ? -17.348 -1.566 25.319 1.00 97.00 72 ARG A CA 1
ATOM 587 C C . ARG A 1 72 ? -16.992 -1.051 26.714 1.00 97.00 72 ARG A C 1
ATOM 589 O O . ARG A 1 72 ? -17.705 -1.363 27.666 1.00 97.00 72 ARG A O 1
ATOM 596 N N . ILE A 1 73 ? -15.910 -0.282 26.848 1.00 96.94 73 ILE A N 1
ATOM 597 C CA . ILE A 1 73 ? -15.500 0.320 28.127 1.00 96.94 73 ILE A CA 1
ATOM 598 C C . ILE A 1 73 ? -16.547 1.337 28.589 1.00 96.94 73 ILE A C 1
ATOM 600 O O . ILE A 1 73 ? -17.012 1.246 29.723 1.00 96.94 73 ILE A O 1
ATOM 604 N N . ILE A 1 74 ? -16.978 2.237 27.701 1.00 96.62 74 ILE A N 1
ATOM 605 C CA . ILE A 1 74 ? -18.003 3.248 27.993 1.00 96.62 74 ILE A CA 1
ATOM 606 C C . ILE A 1 74 ? -19.291 2.579 28.485 1.00 96.62 74 ILE A C 1
ATOM 608 O O . ILE A 1 74 ? -19.793 2.937 29.549 1.00 96.62 74 ILE A O 1
ATOM 612 N N . LYS A 1 75 ? -19.782 1.546 27.785 1.00 96.44 75 LYS A N 1
ATOM 613 C CA . LYS A 1 75 ? -20.972 0.787 28.212 1.00 96.44 75 LYS A CA 1
ATOM 614 C C . LYS A 1 75 ? -20.822 0.198 29.618 1.00 96.44 75 LYS A C 1
ATOM 616 O O . LYS A 1 75 ? -21.742 0.300 30.423 1.00 96.44 75 LYS A O 1
ATOM 621 N N . LYS A 1 76 ? -19.662 -0.387 29.940 1.00 95.56 76 LYS A N 1
ATOM 622 C CA . LYS A 1 76 ? -19.393 -0.932 31.284 1.00 95.56 76 LYS A CA 1
ATOM 623 C C . LYS A 1 76 ? -19.404 0.152 32.363 1.00 95.56 76 LYS A C 1
ATOM 625 O O . LYS A 1 76 ? -19.918 -0.091 33.450 1.00 95.56 76 LYS A O 1
ATOM 630 N N . LEU A 1 77 ? -18.840 1.325 32.076 1.00 95.31 77 LEU A N 1
ATOM 631 C CA . LEU A 1 77 ? -18.810 2.448 33.015 1.00 95.31 77 LEU A CA 1
ATOM 632 C C . LEU A 1 77 ? -20.207 3.030 33.251 1.00 95.31 77 LEU A C 1
ATOM 634 O O . LEU A 1 77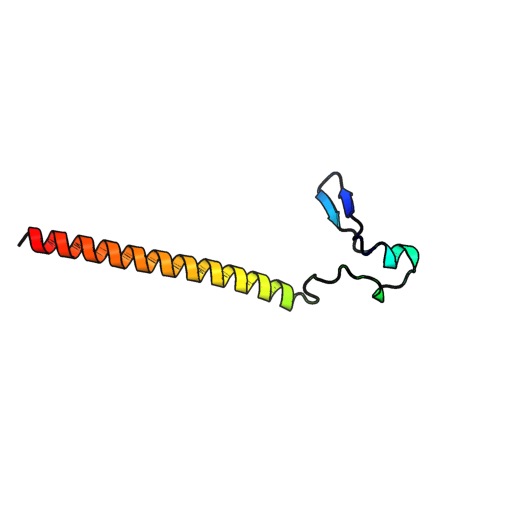 ? -20.570 3.273 34.398 1.00 95.31 77 LEU A O 1
ATOM 638 N N . LEU A 1 78 ? -21.001 3.197 32.190 1.00 94.75 78 LEU A N 1
ATOM 639 C CA . LEU A 1 78 ? -22.383 3.669 32.293 1.00 94.75 78 LEU A CA 1
ATOM 640 C C . LEU A 1 78 ? -23.249 2.710 33.116 1.00 94.75 78 LEU A C 1
ATOM 642 O O . LEU A 1 78 ? -23.985 3.157 33.987 1.00 94.75 78 LEU A O 1
ATOM 646 N N . ASN A 1 79 ? -23.102 1.399 32.905 1.00 90.62 79 ASN A N 1
ATOM 647 C CA . ASN A 1 79 ? -23.849 0.393 33.662 1.00 90.62 79 ASN A CA 1
ATOM 648 C C . ASN A 1 79 ? -23.429 0.293 35.136 1.00 90.62 79 ASN A C 1
ATOM 650 O O . ASN A 1 79 ? -24.231 -0.148 35.943 1.00 90.62 79 ASN A O 1
ATOM 654 N N . LYS A 1 80 ? -22.194 0.673 35.496 1.00 85.75 80 LYS A N 1
ATOM 655 C CA . LYS A 1 80 ? -21.740 0.739 36.901 1.00 85.75 80 LYS A CA 1
ATOM 656 C C . LYS A 1 80 ? -22.219 1.987 37.642 1.00 85.75 80 LYS A C 1
ATOM 658 O O . LYS A 1 80 ? -22.209 1.998 38.865 1.00 85.75 80 LYS A O 1
ATOM 663 N N . LYS A 1 81 ? -22.510 3.063 36.907 1.00 77.75 81 LYS A N 1
ATOM 664 C CA . LYS A 1 81 ? -22.968 4.345 37.463 1.00 77.75 81 LYS A CA 1
ATOM 665 C C . LYS A 1 81 ? -24.474 4.379 37.724 1.00 77.75 81 LYS A C 1
ATOM 667 O O . LYS A 1 81 ? -24.933 5.307 38.383 1.00 77.75 81 LYS A O 1
ATOM 672 N N . ARG A 1 82 ? -25.209 3.437 37.139 1.00 58.44 82 ARG A N 1
ATOM 673 C CA . ARG A 1 82 ? -26.649 3.260 37.287 1.00 58.44 82 ARG A CA 1
ATOM 674 C C . ARG A 1 82 ? -26.928 2.251 38.390 1.00 58.44 82 ARG A C 1
ATOM 676 O O . ARG A 1 82 ? -27.942 2.455 39.083 1.00 58.44 82 ARG A O 1
#

Organism: NCBI:txid370973

Radius of gyration: 25.66 Å; chains: 1; bounding box: 56×27×65 Å

Secondary structure (DSSP, 8-state):
--PEEEEEETTTEEEEEEEEHHHHHH--GGG-TT--S-SSHHHHHHHHHHHHHHHHHHHHHHHHHHHHHHHHHHHHHHHHH-

Foldseek 3Di:
DFDFDWDQDPVPGTDGDLDTPQCVVPVDPVSNPVPPPDPDPVSVVVVVVVVVVVVVVVVVVVVVVVVVVVVVVVVVVVVVVD

pLDDT: mean 78.59, std 14.68, range [44.59, 97.88]

Sequence (82 aa):
MNKCHYTNDPKYGKVLIPHCWGVVISGDMTRCTCRDYPKTVAQFERKQFNELLQAKDKEIDNLEKENVRLNRIIKKLLNKKR